Protein AF-A0A5W1WT94-F1 (afdb_monomer_lite)

Sequence (91 aa):
AKMLETDQAWEVFEKLEDCYFSQKNPSVLVSCQKSYDTRVLCYQQSGVTVSTILLRDDDIVISLESWLELARANGWFVIRKDQLVERLMQL

Radius of gyration: 26.07 Å; chains: 1; bounding box: 53×43×67 Å

Secondary structure (DSSP, 8-state):
----HHHHHHHHHHHHHHHHHGGG-TT---S-------EEEEEEETTEEEEEEEEPTT-----HHHHHHHHHHTT-----HHHHHHHHTT-

Organism: Salmonella typhimurium (NCBI:txid90371)

pLDDT: mean 78.1, std 15.84, range [44.16, 96.88]

Structure (mmCIF, N/CA/C/O backbone):
data_AF-A0A5W1WT94-F1
#
_entry.id   AF-A0A5W1WT94-F1
#
loop_
_atom_site.group_PDB
_atom_site.id
_atom_site.type_symbol
_atom_site.label_atom_id
_atom_site.label_alt_id
_atom_site.label_comp_id
_atom_site.label_asym_id
_atom_site.label_entity_id
_atom_site.label_seq_id
_atom_site.pdbx_PDB_ins_code
_atom_site.Cartn_x
_atom_site.Cartn_y
_atom_site.Cartn_z
_atom_site.occupancy
_atom_site.B_iso_or_equiv
_atom_site.auth_seq_id
_atom_site.auth_comp_id
_atom_site.auth_asym_id
_atom_site.auth_atom_id
_atom_site.pdbx_PDB_model_num
ATOM 1 N N . ALA A 1 1 ? 25.733 -12.388 -38.782 1.00 44.16 1 ALA A N 1
ATOM 2 C CA . ALA A 1 1 ? 24.851 -11.825 -37.740 1.00 44.16 1 ALA A CA 1
ATOM 3 C C . ALA A 1 1 ? 25.096 -10.323 -37.695 1.00 44.16 1 ALA A C 1
ATOM 5 O O . ALA A 1 1 ? 26.250 -9.915 -37.696 1.00 44.16 1 ALA A O 1
ATOM 6 N N . LYS A 1 2 ? 24.041 -9.515 -37.821 1.00 48.78 2 LYS A N 1
ATOM 7 C CA . LYS A 1 2 ? 24.104 -8.066 -38.052 1.00 48.78 2 LYS A CA 1
ATOM 8 C C . LYS A 1 2 ? 24.233 -7.362 -36.693 1.00 48.78 2 LYS A C 1
ATOM 10 O O . LYS A 1 2 ? 23.261 -7.289 -35.960 1.00 48.78 2 LYS A O 1
ATOM 15 N N . MET A 1 3 ? 25.440 -6.917 -36.354 1.00 51.56 3 MET A N 1
ATOM 16 C CA . MET A 1 3 ? 25.808 -6.278 -35.079 1.00 51.56 3 MET A CA 1
ATOM 17 C C . MET A 1 3 ? 25.966 -4.760 -35.276 1.00 51.56 3 MET A C 1
ATOM 19 O O . MET A 1 3 ? 27.008 -4.193 -34.988 1.00 51.56 3 MET A O 1
ATOM 23 N N . LEU A 1 4 ? 24.963 -4.129 -35.892 1.00 52.12 4 LEU A N 1
ATOM 24 C CA . LEU A 1 4 ? 24.950 -2.690 -36.216 1.00 52.12 4 LEU A CA 1
ATOM 25 C C . LEU A 1 4 ? 23.977 -1.893 -35.331 1.00 52.12 4 LEU A C 1
ATOM 27 O O . LEU A 1 4 ? 23.861 -0.686 -35.483 1.00 52.12 4 LEU A O 1
ATOM 31 N N . GLU A 1 5 ? 23.266 -2.561 -34.422 1.00 59.06 5 GLU A N 1
ATOM 32 C CA . GLU A 1 5 ? 22.268 -1.927 -33.549 1.00 59.06 5 GLU A CA 1
ATOM 33 C C . GLU A 1 5 ? 22.855 -1.491 -32.198 1.00 59.06 5 GLU A C 1
ATOM 35 O O . GLU A 1 5 ? 22.232 -0.707 -31.493 1.00 59.06 5 GLU A O 1
ATOM 40 N N . THR A 1 6 ? 24.056 -1.953 -31.831 1.00 62.00 6 THR A N 1
ATOM 41 C CA . THR A 1 6 ? 24.680 -1.657 -30.529 1.00 62.00 6 THR A CA 1
ATOM 42 C C . THR A 1 6 ? 25.193 -0.225 -30.426 1.00 62.00 6 THR A C 1
ATOM 44 O O . THR A 1 6 ? 24.949 0.418 -29.410 1.00 62.00 6 THR A O 1
ATOM 47 N N . ASP A 1 7 ? 25.817 0.303 -31.481 1.00 63.12 7 ASP A N 1
ATOM 48 C CA . ASP A 1 7 ? 26.340 1.678 -31.478 1.00 63.12 7 ASP A CA 1
ATOM 49 C C . ASP A 1 7 ? 25.188 2.694 -31.544 1.00 63.12 7 ASP A C 1
ATOM 51 O O . ASP A 1 7 ? 25.184 3.705 -30.846 1.00 63.12 7 ASP A O 1
ATOM 55 N N . GLN A 1 8 ? 24.137 2.368 -32.307 1.00 68.12 8 GLN A N 1
ATOM 56 C CA . GLN A 1 8 ? 22.921 3.176 -32.382 1.00 68.12 8 GLN A CA 1
ATOM 57 C C . GLN A 1 8 ? 22.126 3.145 -31.070 1.00 68.12 8 GLN A C 1
ATOM 59 O O . GLN A 1 8 ? 21.564 4.162 -30.666 1.00 68.12 8 GLN A O 1
ATOM 64 N N . ALA A 1 9 ? 22.076 1.996 -30.389 1.00 74.88 9 ALA A N 1
ATOM 65 C CA . ALA A 1 9 ? 21.459 1.902 -29.073 1.00 74.88 9 ALA A CA 1
ATOM 66 C C . ALA A 1 9 ? 22.231 2.738 -28.047 1.00 74.88 9 ALA A C 1
ATOM 68 O O . ALA A 1 9 ? 21.604 3.455 -27.271 1.00 74.88 9 ALA A O 1
ATOM 69 N N . TRP A 1 10 ? 23.567 2.702 -28.08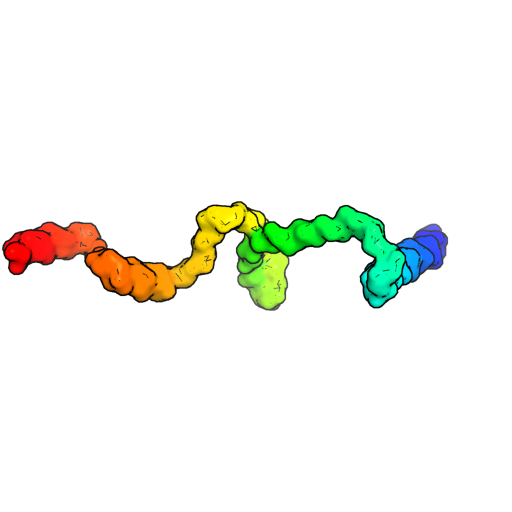2 1.00 78.75 10 TRP A N 1
ATOM 70 C CA . TRP A 1 10 ? 24.413 3.486 -27.184 1.00 78.75 10 TRP A CA 1
ATOM 71 C C . TRP A 1 10 ? 24.162 4.996 -27.317 1.00 78.75 10 TRP A C 1
ATOM 73 O O . TRP A 1 10 ? 23.921 5.660 -26.313 1.00 78.75 10 TRP A O 1
ATOM 83 N N . GLU A 1 11 ? 24.062 5.524 -28.543 1.00 78.62 11 GLU A N 1
ATOM 84 C CA . GLU A 1 11 ? 23.706 6.936 -28.770 1.00 78.62 11 GLU A CA 1
ATOM 85 C C . GLU A 1 11 ? 22.312 7.315 -28.238 1.00 78.62 11 GLU A C 1
ATOM 87 O O . GLU A 1 11 ? 22.077 8.456 -27.833 1.00 78.62 11 GLU A O 1
ATOM 92 N N . VAL A 1 12 ? 21.349 6.388 -28.282 1.00 78.69 12 VAL A N 1
ATOM 93 C CA . VAL A 1 12 ? 20.002 6.620 -27.735 1.00 78.69 12 VAL A CA 1
ATOM 94 C C . VAL A 1 12 ? 20.046 6.651 -26.208 1.00 78.69 12 VAL A C 1
ATOM 96 O O . VAL A 1 12 ? 19.391 7.505 -25.611 1.00 78.69 12 VAL A O 1
ATOM 99 N N . PHE A 1 13 ? 20.832 5.770 -25.581 1.00 77.69 13 PHE A N 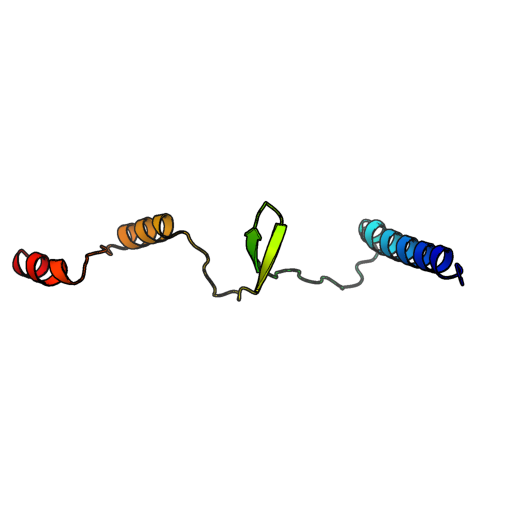1
ATOM 100 C CA . PHE A 1 13 ? 21.055 5.792 -24.134 1.00 77.69 13 PHE A CA 1
ATOM 101 C C . PHE A 1 13 ? 21.737 7.089 -23.686 1.00 77.69 13 PHE A C 1
ATOM 103 O O . PHE A 1 13 ? 21.217 7.742 -22.783 1.00 77.69 13 PHE A O 1
ATOM 110 N N . GLU A 1 14 ? 22.805 7.522 -24.362 1.00 80.81 14 GLU A N 1
ATOM 111 C CA . GLU A 1 14 ? 23.492 8.786 -24.049 1.00 80.81 14 GLU A CA 1
ATOM 112 C C . GLU A 1 14 ? 22.543 9.989 -24.141 1.00 80.81 14 GLU A C 1
ATOM 114 O O . GLU A 1 14 ? 22.473 10.801 -23.222 1.00 80.81 14 GLU A O 1
ATOM 119 N N . LYS A 1 15 ? 21.708 10.064 -25.186 1.00 80.38 15 LYS A N 1
ATOM 120 C CA . LYS A 1 15 ? 20.719 11.150 -25.329 1.00 80.38 15 LYS A CA 1
ATOM 121 C C . LYS A 1 15 ? 19.663 11.148 -24.223 1.00 80.38 15 LYS A C 1
ATOM 123 O O . LYS A 1 15 ? 19.184 12.215 -23.833 1.00 80.38 15 LYS A O 1
ATOM 128 N N . LEU A 1 16 ? 19.262 9.974 -23.735 1.00 80.25 16 LEU A N 1
ATOM 129 C CA . LEU A 1 16 ? 18.313 9.858 -22.625 1.00 80.25 16 LEU A CA 1
ATOM 130 C C . LEU A 1 16 ? 18.950 10.276 -21.295 1.00 80.25 16 LEU A C 1
ATOM 132 O O . LEU A 1 16 ? 18.303 10.987 -20.522 1.00 80.25 16 LEU A O 1
ATOM 136 N N . GLU A 1 17 ? 20.204 9.892 -21.048 1.00 75.75 17 GLU A N 1
ATOM 137 C CA . GLU A 1 17 ? 20.972 10.331 -19.879 1.00 75.75 17 GLU A CA 1
ATOM 138 C C . GLU A 1 17 ? 21.193 11.843 -19.894 1.00 75.75 17 GLU A C 1
ATOM 140 O O . GLU A 1 17 ? 20.859 12.514 -18.917 1.00 75.75 17 GLU A O 1
ATOM 145 N N . ASP A 1 18 ? 21.641 12.406 -21.015 1.00 76.62 18 ASP A N 1
ATOM 146 C CA . ASP A 1 18 ? 21.823 13.848 -21.176 1.00 76.62 18 ASP A CA 1
ATOM 147 C C . ASP A 1 18 ? 20.520 14.608 -20.917 1.00 76.62 18 ASP A C 1
ATOM 149 O O . ASP A 1 18 ? 20.517 15.622 -20.218 1.00 76.62 18 ASP A O 1
ATOM 153 N N . CYS A 1 19 ? 19.384 14.110 -21.414 1.00 72.69 19 CYS A N 1
ATOM 154 C CA . CYS A 1 19 ? 18.079 14.726 -21.180 1.00 72.69 19 CYS A CA 1
ATOM 155 C C . CYS A 1 19 ? 17.634 14.619 -19.708 1.00 72.69 19 CYS A C 1
ATOM 157 O O . CYS A 1 19 ? 17.003 15.542 -19.190 1.00 72.69 19 CYS A O 1
ATOM 159 N N . TYR A 1 20 ? 17.969 13.528 -19.012 1.00 73.19 20 TYR A N 1
ATOM 160 C CA . TYR A 1 20 ? 17.685 13.344 -17.585 1.00 73.19 20 TYR A CA 1
ATOM 161 C C . TYR A 1 20 ? 18.580 14.223 -16.695 1.00 73.19 20 TYR A C 1
ATOM 163 O O . TYR A 1 20 ? 18.086 14.906 -15.798 1.00 73.19 20 TYR A O 1
ATOM 171 N N . PHE A 1 21 ? 19.888 14.270 -16.956 1.00 73.56 21 PHE A N 1
ATOM 172 C CA . PHE A 1 21 ? 20.849 15.029 -16.151 1.00 73.56 21 PHE A CA 1
ATOM 173 C C . PHE A 1 21 ? 20.822 16.537 -16.434 1.00 73.56 21 PHE A C 1
ATOM 175 O O . PHE A 1 21 ? 21.014 17.331 -15.509 1.00 73.56 21 PHE A O 1
ATOM 182 N N . SER A 1 22 ? 20.492 16.956 -17.660 1.00 69.50 22 SER A N 1
ATOM 183 C CA . SER A 1 22 ? 20.352 18.378 -18.021 1.00 69.50 22 SER A CA 1
ATOM 184 C C . SER A 1 22 ? 19.154 19.064 -17.355 1.00 69.50 22 SER A C 1
ATOM 186 O O . SER A 1 22 ? 19.140 20.290 -17.246 1.00 69.50 22 SER A O 1
ATOM 188 N N . GLN A 1 23 ? 18.177 18.302 -16.841 1.00 60.59 23 GLN A N 1
ATOM 189 C CA . GLN A 1 23 ? 17.043 18.838 -16.070 1.00 60.59 23 GLN A CA 1
ATOM 190 C C . GLN A 1 23 ? 17.456 19.458 -14.723 1.00 60.59 23 GLN A C 1
ATOM 192 O O . GLN A 1 23 ? 16.648 20.136 -14.093 1.00 60.59 23 GLN A O 1
ATOM 197 N N . LYS A 1 24 ? 18.709 19.286 -14.278 1.00 56.66 24 LYS A N 1
ATOM 198 C CA . LYS A 1 24 ? 19.237 19.964 -13.082 1.00 56.66 24 LYS A CA 1
ATOM 199 C C . LYS A 1 24 ? 19.628 21.432 -13.300 1.00 56.66 24 LYS A C 1
ATOM 201 O O . LYS A 1 24 ? 19.977 22.091 -12.323 1.00 56.66 24 LYS A O 1
ATOM 206 N N . ASN A 1 25 ? 19.554 21.966 -14.524 1.00 57.09 25 ASN A N 1
ATOM 207 C CA . ASN A 1 25 ? 19.758 23.396 -14.772 1.00 57.09 25 ASN A CA 1
ATOM 208 C C . ASN A 1 25 ? 18.447 24.173 -14.523 1.00 57.09 25 ASN A C 1
ATOM 210 O O . ASN A 1 25 ? 17.495 24.018 -15.287 1.00 57.09 25 ASN A O 1
ATOM 214 N N . PRO A 1 26 ? 18.370 25.042 -13.496 1.00 54.84 26 PRO A N 1
ATOM 215 C CA . PRO A 1 26 ? 17.118 25.673 -13.058 1.00 54.84 26 PRO A CA 1
ATOM 216 C C . PRO A 1 26 ? 16.541 26.726 -14.027 1.00 54.84 26 PRO A C 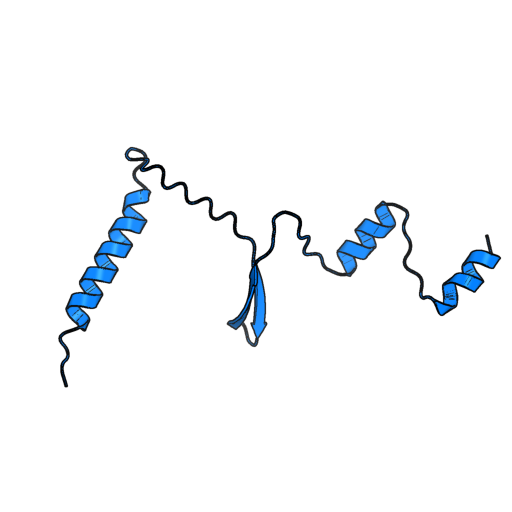1
ATOM 218 O O . PRO A 1 26 ? 15.529 27.347 -13.715 1.00 54.84 26 PRO A O 1
ATOM 221 N N . SER A 1 27 ? 17.165 26.967 -15.185 1.00 55.66 27 SER A N 1
ATOM 222 C CA . SER A 1 27 ? 16.834 28.081 -16.086 1.00 55.66 27 SER A CA 1
ATOM 223 C C . SER A 1 27 ? 15.997 27.717 -17.316 1.00 55.66 27 SER A C 1
ATOM 225 O O . SER A 1 27 ? 15.561 28.622 -18.024 1.00 55.66 27 SER A O 1
ATOM 227 N N . VAL A 1 28 ? 15.701 26.437 -17.563 1.00 50.78 28 VAL A N 1
ATOM 228 C CA . VAL A 1 28 ? 14.748 26.034 -18.611 1.00 50.78 28 VAL A CA 1
ATOM 229 C C . VAL A 1 28 ? 13.691 25.130 -17.994 1.00 50.78 28 VAL A C 1
ATOM 231 O O . VAL A 1 28 ? 13.705 23.911 -18.139 1.00 50.78 28 VAL A O 1
ATOM 234 N N . LEU A 1 29 ? 12.749 25.753 -17.288 1.00 48.22 29 LEU A N 1
ATOM 235 C CA . LEU A 1 29 ? 11.484 25.123 -16.929 1.00 48.22 29 LEU A CA 1
ATOM 236 C C . LEU A 1 29 ? 10.654 24.953 -18.209 1.00 48.22 29 LEU A C 1
ATOM 238 O O . LEU A 1 29 ? 9.724 25.710 -18.477 1.00 48.22 29 LEU A O 1
ATOM 242 N N . VAL A 1 30 ? 10.986 23.946 -19.020 1.00 47.59 30 VAL A N 1
ATOM 243 C CA . VAL A 1 30 ? 9.971 23.331 -19.876 1.00 47.59 30 VAL A CA 1
ATOM 244 C C . VAL A 1 30 ? 8.944 22.779 -18.894 1.00 47.59 30 VAL A C 1
ATOM 246 O O . VAL A 1 30 ? 9.301 21.971 -18.037 1.00 47.59 30 VAL A O 1
ATOM 249 N N . SER A 1 31 ? 7.698 23.251 -18.949 1.00 50.22 31 SER A N 1
ATOM 250 C CA . SER A 1 31 ? 6.629 22.914 -17.997 1.00 50.22 31 SER A CA 1
ATOM 251 C C . SER A 1 31 ? 6.140 21.463 -18.115 1.00 50.22 31 SER A C 1
ATOM 253 O O . SER A 1 31 ? 4.958 21.169 -17.964 1.00 50.22 31 SER A O 1
ATOM 255 N N . CYS A 1 32 ? 7.044 20.524 -18.356 1.00 47.47 32 CYS A N 1
ATOM 256 C CA . CYS A 1 32 ? 6.848 19.118 -18.085 1.00 47.47 32 CYS A CA 1
ATOM 257 C C . CYS A 1 32 ? 7.084 18.882 -16.587 1.00 47.47 32 CYS A C 1
ATOM 259 O O . CYS A 1 32 ? 7.898 18.041 -16.212 1.00 47.47 32 CYS A O 1
ATOM 261 N N . GLN A 1 33 ? 6.361 19.598 -15.716 1.00 46.53 33 GLN A N 1
ATOM 262 C CA . GLN A 1 33 ? 6.082 19.076 -14.381 1.00 46.53 33 GLN A CA 1
ATOM 263 C C . GLN A 1 33 ? 5.179 17.861 -14.590 1.00 46.53 33 GLN A C 1
ATOM 265 O O . GLN A 1 33 ? 3.958 17.927 -14.476 1.00 46.53 33 GLN A O 1
ATOM 270 N N . LYS A 1 34 ? 5.783 16.739 -14.983 1.00 47.56 34 LYS A N 1
ATOM 271 C CA . LYS A 1 34 ? 5.148 15.440 -14.858 1.00 47.56 34 LYS A CA 1
ATOM 272 C C . LYS A 1 34 ? 5.021 15.233 -13.356 1.00 47.56 34 LYS A C 1
ATOM 274 O O . LYS A 1 34 ? 5.990 14.879 -12.693 1.00 47.56 34 LYS A O 1
ATOM 279 N N . SER A 1 35 ? 3.858 15.587 -12.815 1.00 52.50 35 SER A N 1
ATOM 280 C CA . SER A 1 35 ? 3.476 15.199 -11.467 1.00 52.50 35 SER A CA 1
ATOM 281 C C . SER A 1 35 ? 3.444 13.678 -11.468 1.00 52.50 35 SER A C 1
ATOM 283 O O . SER A 1 35 ? 2.491 13.068 -11.949 1.00 52.50 35 SER A O 1
ATOM 285 N N . TYR A 1 36 ? 4.533 13.054 -11.029 1.00 49.88 36 TYR A N 1
ATOM 286 C CA . TYR A 1 36 ? 4.577 11.618 -10.790 1.00 49.88 36 TYR A CA 1
ATOM 287 C C . TYR A 1 36 ? 3.925 11.328 -9.436 1.00 49.88 36 TYR A C 1
ATOM 289 O O . TYR A 1 36 ? 4.520 10.676 -8.585 1.00 49.88 36 TYR A O 1
ATOM 297 N N . ASP A 1 37 ? 2.708 11.831 -9.221 1.00 67.50 37 ASP A N 1
ATOM 298 C CA . ASP A 1 37 ? 1.905 11.487 -8.048 1.00 67.50 37 ASP A CA 1
ATOM 299 C C . ASP A 1 37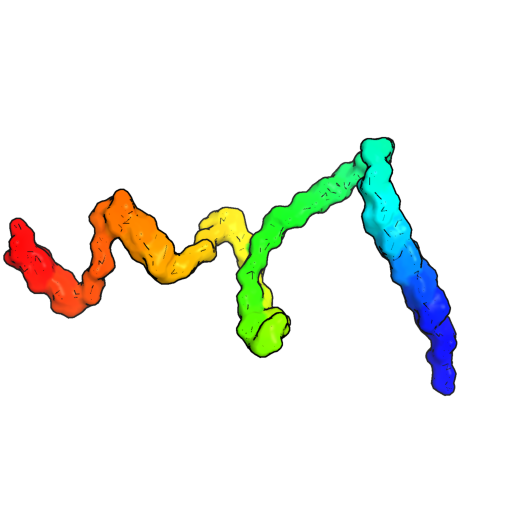 ? 1.168 10.173 -8.314 1.00 67.50 37 ASP A C 1
ATOM 301 O O . ASP A 1 37 ? -0.052 10.076 -8.322 1.00 67.50 37 ASP A O 1
ATOM 305 N N . THR A 1 38 ? 1.929 9.150 -8.699 1.00 74.12 38 THR A N 1
ATOM 306 C CA . THR A 1 38 ? 1.386 7.818 -8.942 1.00 74.12 38 THR A CA 1
ATOM 307 C C . THR A 1 38 ? 1.787 6.938 -7.779 1.00 74.12 38 THR A C 1
ATOM 309 O O . THR A 1 38 ? 2.950 6.558 -7.635 1.00 74.12 38 THR A O 1
ATOM 312 N N . ARG A 1 39 ? 0.809 6.604 -6.941 1.00 88.44 39 ARG A N 1
ATOM 313 C CA . ARG A 1 39 ? 0.981 5.640 -5.857 1.00 88.44 39 ARG A CA 1
ATOM 314 C C . ARG A 1 39 ? 0.730 4.239 -6.397 1.00 88.44 39 ARG A C 1
ATOM 316 O O . ARG A 1 39 ? -0.217 4.013 -7.148 1.00 88.44 39 ARG A O 1
ATOM 323 N N . VAL A 1 40 ? 1.583 3.293 -6.021 1.00 91.56 40 VAL A N 1
ATOM 324 C CA . VAL A 1 40 ? 1.488 1.906 -6.483 1.00 91.56 40 VAL A CA 1
ATOM 325 C C . VAL A 1 40 ? 1.721 0.925 -5.343 1.00 91.56 40 VAL A C 1
ATOM 327 O O . VAL A 1 40 ? 2.574 1.149 -4.486 1.00 91.56 40 VAL A O 1
ATOM 330 N N . LEU A 1 41 ? 0.971 -0.175 -5.344 1.00 92.44 41 LEU A N 1
ATOM 331 C CA . LEU A 1 41 ? 1.168 -1.309 -4.448 1.00 92.44 41 LEU A CA 1
ATOM 332 C C . LEU A 1 41 ? 1.918 -2.417 -5.190 1.00 92.44 41 LEU A C 1
ATOM 334 O O . LEU A 1 41 ? 1.460 -2.877 -6.234 1.00 92.44 41 LEU A O 1
ATOM 338 N N . CYS A 1 42 ? 3.041 -2.866 -4.635 1.00 93.94 42 CYS A N 1
ATOM 339 C CA . CYS A 1 42 ? 3.900 -3.879 -5.245 1.00 93.94 42 CYS A CA 1
ATOM 340 C C . CYS A 1 42 ? 3.785 -5.219 -4.511 1.00 93.94 42 CYS A C 1
ATOM 342 O O . CYS A 1 42 ? 3.956 -5.283 -3.294 1.00 93.94 42 CYS A O 1
ATOM 344 N N . TYR A 1 43 ? 3.587 -6.301 -5.260 1.00 93.88 43 TYR A N 1
ATOM 345 C CA . TYR A 1 43 ? 3.748 -7.665 -4.763 1.00 93.88 43 TYR A CA 1
ATOM 346 C C . TYR A 1 43 ? 5.166 -8.126 -5.032 1.00 93.88 43 TYR A C 1
ATOM 348 O O . TYR A 1 43 ? 5.618 -8.100 -6.177 1.00 93.88 43 TYR A O 1
ATOM 356 N N . GLN A 1 44 ? 5.853 -8.575 -3.988 1.00 95.69 44 GLN A N 1
ATOM 357 C CA . GLN A 1 44 ? 7.230 -9.035 -4.088 1.00 95.69 44 GLN A CA 1
ATOM 358 C C . GLN A 1 44 ? 7.338 -10.527 -3.790 1.00 95.69 44 GLN A C 1
ATOM 360 O O . GLN A 1 44 ? 6.766 -11.023 -2.821 1.00 95.69 44 GLN A O 1
ATOM 365 N N . GLN A 1 45 ? 8.116 -11.229 -4.609 1.00 96.06 45 GLN A N 1
ATOM 366 C CA . GLN A 1 45 ? 8.523 -12.609 -4.384 1.00 96.06 45 GLN A CA 1
ATOM 367 C C . GLN A 1 45 ? 10.045 -12.679 -4.489 1.00 96.06 45 GLN A C 1
ATOM 369 O O . GLN A 1 45 ? 10.625 -12.245 -5.481 1.00 96.06 45 GLN A O 1
ATOM 374 N N . SER A 1 46 ? 10.703 -13.185 -3.443 1.00 95.50 46 SER A N 1
ATOM 375 C CA . SER A 1 46 ? 12.172 -13.283 -3.384 1.00 95.50 46 SER A CA 1
ATOM 376 C C . SER A 1 46 ? 12.898 -11.950 -3.647 1.00 95.50 46 SER A C 1
ATOM 378 O O . SER A 1 46 ? 13.953 -11.926 -4.271 1.00 95.50 46 SER A O 1
ATOM 380 N N . GLY A 1 47 ? 12.317 -10.831 -3.199 1.00 91.94 47 GLY A N 1
ATOM 381 C CA . GLY A 1 47 ? 12.871 -9.484 -3.393 1.00 91.94 47 GLY A CA 1
ATOM 382 C C . GLY A 1 47 ? 12.622 -8.870 -4.776 1.00 91.94 47 GLY A C 1
ATOM 383 O O . GLY A 1 47 ? 13.022 -7.734 -5.012 1.00 91.94 47 GLY A O 1
ATOM 384 N N . VAL A 1 48 ? 11.938 -9.580 -5.677 1.00 93.81 48 VAL A N 1
ATOM 385 C CA . VAL A 1 48 ? 11.579 -9.089 -7.013 1.00 93.81 48 VAL A CA 1
ATOM 386 C C . VAL A 1 48 ? 10.098 -8.729 -7.044 1.00 93.81 48 VAL A C 1
ATOM 388 O O . VAL A 1 48 ? 9.257 -9.519 -6.614 1.00 93.81 48 VAL A O 1
ATOM 391 N N . THR A 1 49 ? 9.762 -7.549 -7.566 1.00 95.38 49 THR A N 1
ATOM 392 C CA . THR A 1 49 ? 8.364 -7.165 -7.803 1.00 95.38 49 THR A CA 1
ATOM 393 C C . THR A 1 49 ? 7.782 -8.017 -8.929 1.00 95.38 49 THR A C 1
ATOM 395 O O . THR A 1 49 ? 8.213 -7.917 -10.073 1.00 95.38 49 THR A O 1
ATOM 398 N N . VAL A 1 50 ? 6.799 -8.853 -8.600 1.00 96.88 50 VAL A N 1
ATOM 399 C CA . VAL A 1 50 ? 6.116 -9.759 -9.539 1.00 96.88 50 VAL A CA 1
ATOM 400 C C . VAL A 1 50 ? 4.783 -9.206 -10.039 1.00 96.88 50 VAL A C 1
ATOM 402 O O . VAL A 1 50 ? 4.252 -9.692 -11.033 1.00 96.88 50 VAL A O 1
ATOM 405 N N . SER A 1 51 ? 4.224 -8.200 -9.363 1.00 94.88 51 SER A N 1
ATOM 406 C CA . SER A 1 51 ? 2.986 -7.533 -9.775 1.00 94.88 51 SER A CA 1
ATOM 407 C C . SER A 1 51 ? 2.870 -6.153 -9.133 1.00 94.88 51 SER A C 1
ATOM 409 O O . SER A 1 51 ? 3.406 -5.927 -8.045 1.00 94.88 51 SER A O 1
ATOM 411 N N . THR A 1 52 ? 2.135 -5.257 -9.788 1.00 94.38 52 THR A N 1
ATOM 412 C CA . THR A 1 52 ? 1.892 -3.890 -9.326 1.00 94.38 52 THR A CA 1
ATOM 413 C C . THR A 1 52 ? 0.430 -3.515 -9.546 1.00 94.38 52 THR A C 1
ATOM 415 O O . THR A 1 52 ? -0.121 -3.765 -10.617 1.00 94.38 52 THR A O 1
ATOM 418 N N . ILE A 1 53 ? -0.190 -2.882 -8.551 1.00 93.06 53 ILE A N 1
ATOM 419 C CA . ILE A 1 53 ? -1.536 -2.302 -8.631 1.00 93.06 53 ILE A CA 1
ATOM 420 C C . ILE A 1 53 ? -1.415 -0.782 -8.499 1.00 93.06 53 ILE A C 1
ATOM 422 O O . ILE A 1 53 ? -0.740 -0.292 -7.596 1.00 93.06 53 ILE A O 1
ATOM 426 N N . LEU A 1 54 ? -2.065 -0.038 -9.395 1.00 91.56 54 LEU A N 1
ATOM 427 C CA . LEU A 1 54 ? -2.172 1.418 -9.296 1.00 91.56 54 LEU A CA 1
ATOM 428 C C . LEU A 1 54 ? -3.169 1.789 -8.197 1.00 91.56 54 LEU A C 1
ATOM 430 O O . LEU A 1 54 ? -4.274 1.249 -8.167 1.00 91.56 54 LEU A O 1
ATOM 434 N N . LEU A 1 55 ? -2.784 2.723 -7.335 1.00 90.75 55 LEU A N 1
ATOM 435 C CA . LEU A 1 55 ? -3.645 3.262 -6.291 1.00 90.75 55 LEU A CA 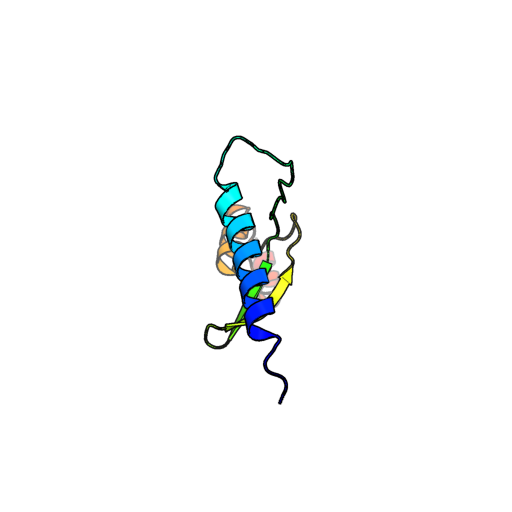1
ATOM 436 C C . LEU A 1 55 ? -4.215 4.601 -6.749 1.00 90.75 55 LEU A C 1
ATOM 438 O O . LEU A 1 55 ? -3.503 5.437 -7.307 1.00 90.75 55 LEU A O 1
ATOM 442 N N . ARG A 1 56 ? -5.500 4.800 -6.489 1.00 88.31 56 ARG A N 1
ATOM 443 C CA . ARG A 1 56 ? -6.206 6.071 -6.662 1.00 88.31 56 ARG A CA 1
ATOM 444 C C . ARG A 1 56 ? -5.917 6.974 -5.469 1.00 88.31 56 ARG A C 1
ATOM 446 O O . ARG A 1 56 ? -5.464 6.498 -4.429 1.00 88.31 56 ARG A O 1
ATOM 453 N N . ASP A 1 57 ? -6.218 8.260 -5.581 1.00 86.06 57 ASP A N 1
ATOM 454 C CA . ASP A 1 57 ? -5.961 9.240 -4.511 1.00 86.06 57 ASP A CA 1
ATOM 455 C C . ASP A 1 57 ? -6.761 8.943 -3.232 1.00 86.06 57 ASP A C 1
ATOM 457 O O . ASP A 1 57 ? -6.260 9.117 -2.119 1.00 86.06 57 ASP A O 1
ATOM 461 N N . ASP A 1 58 ? -7.950 8.368 -3.395 1.00 88.38 58 ASP A N 1
ATOM 462 C CA . ASP A 1 58 ? -8.836 7.988 -2.291 1.00 88.38 58 ASP A CA 1
ATOM 463 C C . ASP A 1 58 ? -8.549 6.584 -1.725 1.00 88.38 58 ASP A C 1
ATOM 465 O O . ASP A 1 58 ? -9.176 6.171 -0.747 1.00 88.38 58 ASP A O 1
ATOM 469 N N . ASP A 1 59 ? -7.606 5.835 -2.310 1.00 88.81 59 ASP A N 1
ATOM 470 C CA . ASP A 1 59 ? -7.242 4.516 -1.797 1.00 88.81 59 ASP A CA 1
ATOM 471 C C . ASP A 1 59 ? -6.360 4.648 -0.547 1.00 88.81 59 ASP A C 1
ATOM 473 O O . ASP A 1 59 ? -5.355 5.365 -0.528 1.00 88.81 59 ASP A O 1
ATOM 477 N N . ILE A 1 60 ? -6.709 3.896 0.498 1.00 86.88 60 ILE A N 1
ATOM 478 C CA . ILE A 1 60 ? -5.935 3.805 1.738 1.00 86.88 60 ILE A CA 1
ATOM 479 C C . ILE A 1 60 ? -5.301 2.418 1.809 1.00 86.88 60 ILE A C 1
ATOM 481 O O . ILE A 1 60 ? -5.998 1.406 1.886 1.00 86.88 60 ILE A O 1
ATOM 485 N N . VAL A 1 61 ? -3.969 2.373 1.831 1.00 90.56 61 VAL A N 1
ATOM 486 C CA . VAL A 1 61 ? -3.209 1.149 2.107 1.00 90.56 61 VAL A CA 1
ATOM 487 C C . VAL A 1 61 ? -2.760 1.183 3.556 1.00 90.56 61 VAL A C 1
ATOM 489 O O . VAL A 1 61 ? -1.980 2.041 3.959 1.00 90.56 61 VAL A O 1
ATOM 492 N N . ILE A 1 62 ? -3.266 0.245 4.344 1.00 90.81 62 ILE A N 1
ATOM 493 C CA . ILE A 1 62 ? -2.993 0.158 5.774 1.00 90.81 62 ILE A CA 1
ATOM 494 C C . ILE A 1 62 ? -2.878 -1.311 6.180 1.00 90.81 62 ILE A C 1
ATOM 496 O O . ILE A 1 62 ? -3.541 -2.177 5.605 1.00 90.81 62 ILE A O 1
ATOM 500 N N . SER A 1 63 ? -2.019 -1.608 7.157 1.00 91.19 63 SER A N 1
ATOM 501 C CA . SER A 1 63 ? -1.982 -2.940 7.757 1.00 91.19 63 SER A CA 1
ATOM 502 C C . SER A 1 63 ? -3.258 -3.185 8.566 1.00 91.19 63 SER A C 1
ATOM 504 O O . SER A 1 63 ? -3.923 -2.252 9.022 1.00 91.19 63 SER A O 1
ATOM 506 N N . LEU A 1 64 ? -3.593 -4.454 8.795 1.00 89.44 64 LEU A N 1
ATOM 507 C CA . LEU A 1 64 ? -4.728 -4.794 9.651 1.00 89.44 64 LEU A CA 1
ATOM 508 C C . LEU A 1 64 ? -4.550 -4.244 11.078 1.00 89.44 64 LEU A C 1
ATOM 510 O O . LEU A 1 64 ? -5.514 -3.781 11.677 1.00 89.44 64 LEU A O 1
ATOM 514 N N . GLU A 1 65 ? -3.327 -4.264 11.612 1.00 91.56 65 GLU A N 1
ATOM 515 C CA . GLU A 1 65 ? -3.011 -3.762 12.956 1.00 91.56 65 GLU A CA 1
ATOM 516 C C . GLU A 1 65 ? -3.239 -2.254 13.066 1.00 91.56 65 GLU A C 1
ATOM 518 O O . GLU A 1 65 ? -3.979 -1.806 13.940 1.00 91.56 65 GLU A O 1
ATOM 523 N N . SER A 1 66 ? -2.697 -1.478 12.125 1.00 91.62 66 SER A N 1
ATOM 524 C CA . SER A 1 66 ? -2.895 -0.028 12.100 1.00 91.62 66 SER A CA 1
ATOM 525 C C . SER A 1 66 ? -4.363 0.334 11.861 1.00 91.62 66 SER A C 1
ATOM 527 O O . SER A 1 66 ? -4.865 1.302 12.429 1.00 91.62 66 SER A O 1
ATOM 529 N N . TRP A 1 67 ? -5.094 -0.466 11.076 1.00 92.25 67 TRP A N 1
ATOM 530 C CA . TRP A 1 67 ? -6.538 -0.291 10.928 1.00 92.25 67 TRP A CA 1
ATOM 531 C C . TRP A 1 67 ? -7.292 -0.563 12.238 1.00 92.25 67 TRP A C 1
ATOM 533 O O . TRP A 1 67 ? -8.191 0.198 12.590 1.00 92.25 67 TRP A O 1
ATOM 543 N N . LEU A 1 68 ? -6.918 -1.601 12.994 1.00 91.94 68 LEU A N 1
ATOM 544 C CA . LEU A 1 68 ? -7.514 -1.904 14.301 1.00 91.94 68 LEU A CA 1
ATOM 545 C C . LEU A 1 68 ? -7.274 -0.784 15.317 1.00 91.94 68 LEU A C 1
ATOM 547 O O . LEU A 1 68 ? -8.185 -0.434 16.069 1.00 91.94 68 LEU A O 1
ATOM 551 N N . GLU A 1 69 ? -6.065 -0.229 15.351 1.00 91.31 69 GLU A N 1
ATOM 552 C CA . GLU A 1 69 ? -5.728 0.922 16.191 1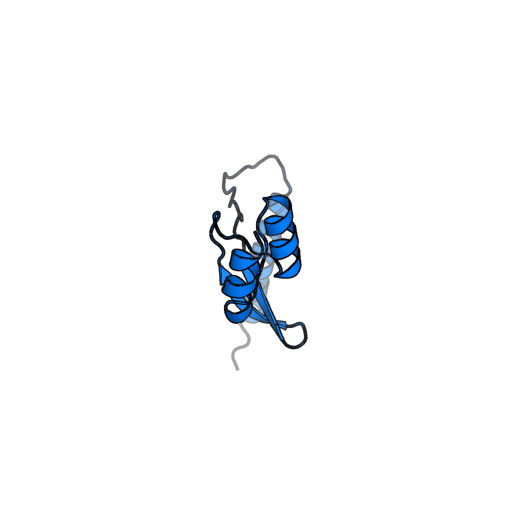.00 91.31 69 GLU A CA 1
ATOM 553 C C . GLU A 1 69 ? -6.570 2.144 15.821 1.00 91.31 69 GLU A C 1
ATOM 555 O O . GLU A 1 69 ? -7.192 2.747 16.698 1.00 91.31 69 GLU A O 1
ATOM 560 N N . LEU A 1 70 ? -6.664 2.456 14.524 1.00 90.81 70 LEU A N 1
ATOM 561 C CA . LEU A 1 70 ? -7.488 3.550 14.017 1.00 90.81 70 LEU A CA 1
ATOM 562 C C . LEU A 1 70 ? -8.966 3.354 14.378 1.00 90.81 70 LEU A C 1
ATOM 564 O O . LEU A 1 70 ? -9.614 4.285 14.855 1.00 90.81 70 LEU A O 1
ATOM 568 N N . ALA A 1 71 ? -9.501 2.147 14.195 1.00 91.62 71 ALA A N 1
ATOM 569 C CA . ALA A 1 71 ? -10.880 1.818 14.535 1.00 91.62 71 ALA A CA 1
ATOM 570 C C . ALA A 1 71 ? -11.147 2.048 16.034 1.00 91.62 71 ALA A C 1
ATOM 572 O O . ALA A 1 71 ? -12.083 2.766 16.394 1.00 91.62 71 ALA A O 1
ATOM 573 N N . ARG A 1 72 ? -10.275 1.530 16.909 1.00 90.94 72 ARG A N 1
ATOM 574 C CA . ARG A 1 72 ? -10.374 1.711 18.368 1.00 90.94 72 ARG A CA 1
ATOM 575 C C . ARG A 1 72 ? -10.294 3.170 18.790 1.00 90.94 72 ARG A C 1
ATOM 577 O O . ARG A 1 72 ? -11.096 3.595 19.616 1.00 90.94 72 ARG A O 1
ATOM 584 N N . ALA A 1 73 ? -9.375 3.940 18.207 1.00 92.56 73 ALA A N 1
ATOM 585 C CA . ALA A 1 73 ? -9.248 5.372 18.476 1.00 92.56 73 ALA A CA 1
ATOM 586 C C . ALA A 1 73 ? -10.528 6.151 18.125 1.00 92.56 73 ALA A C 1
ATOM 588 O O . ALA A 1 73 ? -10.843 7.145 18.771 1.00 92.56 73 ALA A O 1
ATOM 589 N N . ASN A 1 74 ? -11.296 5.666 17.147 1.00 93.94 74 ASN A N 1
ATOM 590 C CA . ASN A 1 74 ? -12.581 6.237 16.748 1.00 93.94 74 ASN A CA 1
ATOM 591 C C . ASN A 1 74 ? -13.788 5.615 17.484 1.00 93.94 74 ASN A C 1
ATOM 593 O O . ASN A 1 74 ? -14.929 5.851 17.093 1.00 93.94 74 ASN A O 1
ATOM 597 N N . GLY A 1 75 ? -13.564 4.807 18.528 1.00 92.00 75 GLY A N 1
ATOM 598 C CA . GLY A 1 75 ? -14.621 4.191 19.342 1.00 92.00 75 GLY A CA 1
ATOM 599 C C . GLY A 1 75 ? -15.209 2.896 18.774 1.00 92.00 75 GLY A C 1
ATOM 600 O O . GLY A 1 75 ? -16.205 2.393 19.291 1.00 92.00 75 GLY A O 1
ATOM 601 N N . TRP A 1 76 ? -14.604 2.333 17.728 1.00 90.00 76 TRP A N 1
ATOM 602 C CA . TRP A 1 76 ? -15.034 1.072 17.133 1.00 90.00 76 TRP A CA 1
ATOM 603 C C . TRP A 1 76 ? -14.315 -0.092 17.815 1.00 90.00 76 TRP A C 1
ATOM 605 O O . TRP A 1 76 ? -13.124 -0.026 18.117 1.00 90.00 76 TRP A O 1
ATOM 615 N N . PHE A 1 77 ? -15.011 -1.205 18.016 1.00 82.75 77 PHE A N 1
ATOM 616 C CA . PHE A 1 77 ? -14.409 -2.447 18.495 1.00 82.75 77 PHE A CA 1
ATOM 617 C C . PHE A 1 77 ? -14.686 -3.572 17.502 1.00 82.75 77 PHE A C 1
ATOM 619 O O . PHE A 1 77 ? -15.777 -3.686 16.946 1.00 82.75 77 PHE A O 1
ATOM 626 N N . VAL A 1 78 ? -13.682 -4.415 17.269 1.00 80.56 78 VAL A N 1
ATOM 627 C CA . VAL A 1 78 ? -13.819 -5.588 16.403 1.00 80.56 78 VAL A CA 1
ATOM 628 C C . VAL A 1 78 ? -14.213 -6.778 17.253 1.00 80.56 78 VAL A C 1
ATOM 630 O O . VAL A 1 78 ? -13.518 -7.131 18.205 1.00 80.56 78 VAL A O 1
ATOM 633 N N . ILE A 1 79 ? -15.325 -7.404 16.890 1.00 85.25 79 ILE A N 1
ATOM 634 C CA . ILE A 1 79 ? -15.842 -8.592 17.552 1.00 85.25 79 ILE A CA 1
ATOM 635 C C . ILE A 1 79 ? -16.171 -9.653 16.516 1.00 85.25 79 ILE A C 1
ATOM 637 O O . ILE A 1 79 ? -16.644 -9.352 15.418 1.00 85.25 79 ILE A O 1
ATOM 641 N N . ARG A 1 80 ? -15.916 -10.917 16.857 1.00 85.00 80 ARG A N 1
ATOM 642 C CA . ARG A 1 80 ? -16.381 -12.010 16.012 1.00 85.00 80 ARG A CA 1
ATOM 643 C C . ARG A 1 80 ? -17.906 -12.060 16.047 1.00 85.00 80 ARG A C 1
ATOM 645 O O . ARG A 1 80 ? -18.517 -11.878 17.097 1.00 85.00 80 ARG A O 1
ATOM 652 N N . LYS A 1 81 ? -18.518 -12.343 14.897 1.00 85.31 81 LYS A N 1
ATOM 653 C CA . LYS A 1 81 ? -19.979 -12.348 14.733 1.00 85.31 81 LYS A CA 1
ATOM 654 C C . LYS A 1 81 ? -20.696 -13.233 15.762 1.00 85.31 81 LYS A C 1
ATOM 656 O O . LYS A 1 81 ? -21.755 -12.854 16.247 1.00 85.31 81 LYS A O 1
ATOM 661 N N . ASP A 1 82 ? -20.117 -14.381 16.100 1.00 88.88 82 ASP A N 1
ATOM 662 C CA . ASP A 1 82 ? -20.641 -15.331 17.086 1.00 88.88 82 ASP A CA 1
ATOM 663 C C . ASP A 1 82 ? -20.642 -14.790 18.523 1.00 88.88 82 ASP A C 1
ATOM 665 O O . ASP A 1 82 ? -21.494 -15.181 19.310 1.00 88.88 82 ASP A O 1
ATOM 669 N N . GLN A 1 83 ? -19.756 -13.846 18.848 1.00 84.75 83 GLN A N 1
ATOM 670 C CA . GLN A 1 83 ? -19.683 -13.224 20.176 1.00 84.75 83 GLN A CA 1
ATOM 671 C C . GLN A 1 83 ? -20.447 -11.897 20.282 1.00 84.75 83 GLN A C 1
ATOM 673 O O . GLN A 1 83 ? -20.623 -11.370 21.380 1.00 84.75 83 GLN A O 1
ATOM 678 N N . LEU A 1 84 ? -20.913 -11.340 19.159 1.00 85.88 84 LEU A N 1
ATOM 679 C CA . LEU A 1 84 ? -21.619 -10.056 19.137 1.00 85.88 84 LEU A CA 1
ATOM 680 C C . LEU A 1 84 ? -22.899 -10.093 19.980 1.00 85.88 84 LEU A C 1
ATOM 682 O O . LEU A 1 84 ? -23.156 -9.173 20.749 1.00 85.88 84 LEU A O 1
ATOM 686 N N . VAL A 1 85 ? -23.686 -11.162 19.839 1.00 85.44 85 VAL A N 1
ATOM 687 C CA . VAL A 1 85 ? -24.976 -11.306 20.527 1.00 85.44 85 VAL A CA 1
ATOM 688 C C . VAL A 1 85 ? -24.783 -11.382 22.041 1.00 85.44 85 VAL A C 1
ATOM 690 O O . VAL A 1 85 ? -25.462 -10.673 22.775 1.00 85.44 85 VAL A O 1
ATOM 693 N N . GLU A 1 86 ? -23.819 -12.179 22.505 1.00 85.62 86 GLU A N 1
ATOM 694 C CA . GLU A 1 86 ? -23.496 -12.308 23.930 1.00 85.62 86 GLU A CA 1
ATOM 695 C C . GLU A 1 86 ? -23.063 -10.967 24.535 1.00 85.62 86 GLU A C 1
ATOM 697 O O . GLU A 1 86 ? -23.544 -10.581 25.598 1.00 85.62 86 GLU A O 1
ATOM 702 N N . ARG A 1 87 ? -22.206 -10.215 23.833 1.00 79.00 87 ARG A N 1
ATOM 703 C CA . ARG A 1 87 ? -21.765 -8.891 24.290 1.00 79.00 87 ARG A CA 1
ATOM 704 C C . ARG A 1 87 ? -22.883 -7.855 24.313 1.00 79.00 87 ARG A C 1
ATOM 706 O O . ARG A 1 87 ? -22.909 -7.049 25.233 1.00 79.00 87 ARG A O 1
ATOM 713 N N . LEU A 1 88 ? -23.794 -7.873 23.339 1.00 80.69 88 LEU A N 1
ATOM 714 C CA . LEU A 1 88 ? -24.944 -6.964 23.320 1.00 80.69 88 LEU A CA 1
ATOM 715 C C . LEU A 1 88 ? -25.934 -7.246 24.454 1.00 80.69 88 LEU A C 1
ATOM 717 O O . LEU A 1 88 ? -26.547 -6.312 24.947 1.00 80.69 88 LEU A O 1
ATOM 721 N N . MET A 1 89 ? -26.080 -8.504 24.879 1.00 81.44 89 MET A N 1
ATOM 722 C CA . MET A 1 89 ? -26.948 -8.865 26.009 1.00 81.44 89 MET A CA 1
ATOM 723 C C . MET A 1 89 ? -26.370 -8.484 27.385 1.00 81.44 89 MET A C 1
ATOM 725 O O . MET A 1 89 ? -27.090 -8.558 28.376 1.00 81.44 89 MET A O 1
ATOM 729 N N . GLN A 1 90 ? -25.082 -8.129 27.467 1.00 75.81 90 GLN A N 1
ATOM 730 C CA . GLN A 1 90 ? -24.394 -7.740 28.710 1.00 75.81 90 GLN A CA 1
ATOM 731 C C . GLN A 1 90 ? -24.326 -6.216 28.931 1.00 75.81 90 GLN A C 1
ATOM 733 O O . GLN A 1 90 ? -23.818 -5.790 29.970 1.00 75.81 90 GLN A O 1
ATOM 738 N N . LEU A 1 91 ? -24.782 -5.417 27.961 1.00 61.62 91 LEU A N 1
ATOM 739 C CA . LEU A 1 91 ? -24.905 -3.955 28.037 1.00 61.62 91 LEU A CA 1
ATOM 740 C C . LEU A 1 91 ? -26.320 -3.563 28.472 1.00 61.62 91 LEU A C 1
ATOM 742 O O . LEU A 1 91 ? -26.428 -2.561 29.211 1.00 61.62 91 LEU A O 1
#

Foldseek 3Di:
DDPPVVVVVVVVVVVVVCVVVVVPPPPDPPVPPVVPPWDKDFDDDPNDGPDIDTDDPPDDDDDPVVVQVVCVVVVHHDDDPVCPVVVVVVD